Protein AF-A0A9N9P6B9-F1 (afdb_monomer_lite)

Sequence (131 aa):
GRFSQEQIRSFKLFEKLILESGVTKFTTLVYSHFKDSEIQTSVKKINALLSESNIIREIIKSYNSIIHVDNSPIPVIVREDNQQEIEKKTKKISISENKRKKGREKVLKHLEEKRQECQQKYEEEAYKLKE

InterPro domains:
  IPR027417 P-loop containing nucleoside triphosphate hydrolase [G3DSA:3.40.50.300] (1-131)

Secondary structure (DSSP, 8-state):
----HHHHHHHHHHHHHHHHT-GGGG-EEEEEE-S------HHHHHHHHHTS-HHHHHHHHHSSEEEEEE-PPPPPP-TT--HHHHHHHHHHHHHHHHHHHHHHHHHHHHHHHHHHHHHHHHHHHHHHT--

Organism: NCBI:txid1348616

Structure (mmCIF, N/CA/C/O backbone):
data_AF-A0A9N9P6B9-F1
#
_entry.id   AF-A0A9N9P6B9-F1
#
loop_
_atom_site.group_PDB
_atom_site.id
_atom_site.type_symbol
_atom_site.label_atom_id
_atom_site.label_alt_id
_atom_site.label_comp_id
_atom_site.label_asym_id
_atom_site.label_entity_id
_atom_site.label_seq_id
_atom_site.pdbx_PDB_ins_code
_atom_site.Cartn_x
_atom_site.Cartn_y
_atom_site.Cartn_z
_atom_site.occupancy
_atom_site.B_iso_or_equiv
_atom_site.auth_seq_id
_atom_site.auth_comp_id
_atom_site.auth_asym_id
_atom_site.auth_atom_id
_atom_site.pdbx_PDB_model_num
ATOM 1 N N . GLY A 1 1 ? -2.358 4.231 -11.352 1.00 58.66 1 GLY A N 1
ATOM 2 C CA . GLY A 1 1 ? -3.327 3.410 -10.622 1.00 58.66 1 GLY A CA 1
ATOM 3 C C . GLY A 1 1 ? -4.655 4.102 -10.729 1.00 58.66 1 GLY A C 1
ATOM 4 O O . GLY A 1 1 ? -4.715 5.279 -10.405 1.00 58.66 1 GLY A O 1
ATOM 5 N N . ARG A 1 2 ? -5.646 3.410 -11.274 1.00 66.88 2 ARG A N 1
ATOM 6 C CA . ARG A 1 2 ? -7.064 3.772 -11.250 1.00 66.88 2 ARG A CA 1
ATOM 7 C C . ARG A 1 2 ? -7.813 2.480 -10.969 1.00 66.88 2 ARG A C 1
ATOM 9 O O . ARG A 1 2 ? -7.319 1.426 -11.385 1.00 66.88 2 ARG A O 1
ATOM 16 N N . PHE A 1 3 ? -8.925 2.545 -10.250 1.00 75.31 3 PHE A N 1
ATOM 17 C CA . PHE A 1 3 ? -9.719 1.342 -10.030 1.00 75.31 3 PHE A CA 1
ATOM 18 C C . PHE A 1 3 ? -10.406 0.945 -11.338 1.00 75.31 3 PHE A C 1
ATOM 20 O O . PHE A 1 3 ? -10.902 1.800 -12.074 1.00 75.31 3 PHE A O 1
ATOM 27 N N . SER A 1 4 ? -10.419 -0.349 -11.656 1.00 82.88 4 SER A N 1
ATOM 28 C CA . SER A 1 4 ? -11.203 -0.845 -12.785 1.00 82.88 4 SER A CA 1
ATOM 29 C C . SER A 1 4 ? -12.700 -0.726 -12.478 1.00 82.88 4 SER A C 1
ATOM 31 O O . SER A 1 4 ? -13.114 -0.683 -11.319 1.00 82.88 4 SER A O 1
ATOM 33 N N . GLN A 1 5 ? -13.540 -0.713 -13.514 1.00 84.69 5 GLN A N 1
ATOM 34 C CA . GLN A 1 5 ? -14.998 -0.721 -13.329 1.00 84.69 5 GLN A CA 1
ATOM 35 C C . GLN A 1 5 ? -15.476 -1.939 -12.529 1.00 84.69 5 GLN A C 1
ATOM 37 O O . GLN A 1 5 ? -16.415 -1.836 -11.745 1.00 84.69 5 GLN A O 1
ATOM 42 N N . GLU A 1 6 ? -14.806 -3.078 -12.688 1.00 87.75 6 GLU A N 1
ATOM 43 C CA . GLU A 1 6 ? -15.067 -4.283 -11.906 1.00 87.75 6 GLU A CA 1
ATOM 44 C C . GLU A 1 6 ? -14.734 -4.079 -10.424 1.00 87.75 6 GLU A C 1
ATOM 46 O O . GLU A 1 6 ? -15.576 -4.338 -9.570 1.00 87.75 6 GLU A O 1
ATOM 51 N N . GLN A 1 7 ? -13.565 -3.510 -10.111 1.00 85.69 7 GLN A N 1
ATOM 52 C CA . GLN A 1 7 ? -13.190 -3.183 -8.732 1.00 85.69 7 GLN A CA 1
ATOM 53 C C . GLN A 1 7 ? -14.184 -2.206 -8.101 1.00 85.69 7 GLN A C 1
ATOM 55 O O . GLN A 1 7 ? -14.610 -2.415 -6.968 1.00 85.69 7 GLN A O 1
ATOM 60 N N . ILE A 1 8 ? -14.600 -1.173 -8.844 1.00 85.69 8 ILE A N 1
ATOM 61 C CA . ILE A 1 8 ? -15.626 -0.225 -8.392 1.00 85.69 8 ILE A CA 1
ATOM 62 C C . ILE A 1 8 ? -16.917 -0.976 -8.051 1.00 85.69 8 ILE A C 1
ATOM 64 O O . ILE A 1 8 ? -17.462 -0.771 -6.972 1.00 85.69 8 ILE A O 1
ATOM 68 N N . ARG A 1 9 ? -17.404 -1.855 -8.937 1.00 88.31 9 ARG A N 1
ATOM 69 C CA . ARG A 1 9 ? -18.633 -2.636 -8.708 1.00 88.31 9 ARG A CA 1
ATOM 70 C C . ARG A 1 9 ? -18.530 -3.523 -7.470 1.00 88.31 9 ARG A C 1
ATOM 72 O O . ARG A 1 9 ? -19.466 -3.531 -6.678 1.00 88.31 9 ARG A O 1
ATOM 79 N N . SER A 1 10 ? -17.398 -4.193 -7.268 1.00 88.69 10 SER A N 1
ATOM 80 C CA . SER A 1 10 ? -17.163 -5.005 -6.071 1.00 88.69 10 SER A CA 1
ATOM 81 C C . SER A 1 10 ? -17.181 -4.158 -4.798 1.00 88.69 10 SER A C 1
ATOM 83 O O . SER A 1 10 ? -17.841 -4.532 -3.833 1.00 88.69 10 SER A O 1
ATOM 85 N N . PHE A 1 11 ? -16.543 -2.981 -4.797 1.00 86.25 11 PHE A N 1
ATOM 86 C CA . PHE A 1 11 ? -16.610 -2.069 -3.650 1.00 86.25 11 PHE A CA 1
ATOM 87 C C . PHE A 1 11 ? -18.035 -1.607 -3.351 1.00 86.25 11 PHE A C 1
ATOM 89 O O . PHE A 1 11 ? -18.405 -1.562 -2.186 1.00 86.25 11 PHE A O 1
ATOM 96 N N . LYS A 1 12 ? -18.847 -1.321 -4.377 1.00 87.62 12 LYS A N 1
ATOM 97 C CA . LYS A 1 12 ? -20.263 -0.967 -4.182 1.00 87.62 12 LYS A CA 1
ATOM 98 C C . LYS A 1 12 ? -21.067 -2.117 -3.580 1.00 87.62 12 LYS A C 1
ATOM 100 O O . LYS A 1 12 ? -21.878 -1.891 -2.693 1.00 87.62 12 LYS A O 1
ATOM 105 N N . LEU A 1 13 ? -20.838 -3.346 -4.043 1.00 91.62 13 LEU A N 1
ATOM 106 C CA . LEU A 1 13 ? -21.558 -4.521 -3.548 1.00 91.62 13 LEU A CA 1
ATOM 107 C C . LEU A 1 13 ? -21.292 -4.774 -2.056 1.00 91.62 13 LEU A C 1
ATOM 109 O O . LEU A 1 13 ? -22.201 -5.165 -1.329 1.00 91.62 13 LEU A O 1
ATOM 113 N N . PHE A 1 14 ? -20.062 -4.527 -1.600 1.00 89.94 14 PHE A N 1
ATOM 114 C CA . PHE A 1 14 ? -19.640 -4.773 -0.219 1.00 89.94 14 PHE A CA 1
ATOM 115 C C . PHE A 1 14 ? -19.543 -3.513 0.645 1.00 89.94 14 PHE A C 1
ATOM 117 O O . PHE A 1 14 ? -19.096 -3.607 1.783 1.00 89.94 14 PHE A O 1
ATOM 124 N N . GLU A 1 15 ? -19.962 -2.348 0.148 1.00 88.88 15 GLU A N 1
ATOM 125 C CA . GLU A 1 15 ? -19.788 -1.053 0.818 1.00 88.88 15 GLU A CA 1
ATOM 126 C C . GLU A 1 15 ? -20.294 -1.081 2.261 1.00 88.88 15 GLU A C 1
ATOM 128 O O . GLU A 1 15 ? -19.534 -0.822 3.195 1.00 88.88 15 GLU A O 1
ATOM 133 N N . LYS A 1 16 ? -21.555 -1.485 2.444 1.00 89.12 16 LYS A N 1
ATOM 134 C CA . LYS A 1 16 ? -22.191 -1.563 3.760 1.00 89.12 16 LYS A CA 1
ATOM 135 C C . LYS A 1 16 ? -21.425 -2.492 4.704 1.00 89.12 16 LYS A C 1
ATOM 137 O O . LYS A 1 16 ? -21.111 -2.105 5.822 1.00 89.12 16 LYS A O 1
ATOM 142 N N . LEU A 1 17 ? -21.045 -3.681 4.230 1.00 90.94 17 LEU A N 1
ATOM 143 C CA . LEU A 1 17 ? -20.279 -4.652 5.015 1.00 90.94 17 LEU A CA 1
ATOM 144 C C . LEU A 1 17 ? -18.903 -4.099 5.423 1.00 90.94 17 LEU A C 1
ATOM 146 O O . LEU A 1 17 ? -18.489 -4.248 6.571 1.00 90.94 17 LEU A O 1
ATOM 150 N N . ILE A 1 18 ? -18.193 -3.453 4.497 1.00 89.56 18 ILE A N 1
ATOM 151 C CA . ILE A 1 18 ? -16.865 -2.874 4.739 1.00 89.56 18 ILE A CA 1
ATOM 152 C C . ILE A 1 18 ? -16.949 -1.753 5.783 1.00 89.56 18 ILE A C 1
ATOM 154 O O . ILE A 1 18 ? -16.116 -1.703 6.687 1.00 89.56 18 ILE A O 1
ATOM 158 N N . LEU A 1 19 ? -17.952 -0.876 5.684 1.00 87.19 19 LEU A N 1
ATOM 159 C CA . LEU A 1 19 ? -18.117 0.257 6.596 1.00 87.19 19 LEU A CA 1
ATOM 160 C C . LEU A 1 19 ? -18.634 -0.172 7.979 1.00 87.19 19 LEU A C 1
ATOM 162 O O . LEU A 1 19 ? -18.107 0.283 8.993 1.00 87.19 19 LEU A O 1
ATOM 166 N N . GLU A 1 20 ? -19.619 -1.071 8.040 1.00 91.31 20 GLU A N 1
ATOM 167 C CA . GLU A 1 20 ? -20.254 -1.491 9.299 1.00 91.31 20 GLU A CA 1
ATOM 168 C C . GLU A 1 20 ? -19.407 -2.478 10.104 1.00 91.31 20 GLU A C 1
ATOM 170 O O . GLU A 1 20 ? -19.402 -2.419 11.331 1.00 91.31 20 GLU A O 1
ATOM 175 N N . SER A 1 21 ? -18.637 -3.350 9.443 1.00 91.31 21 SER A N 1
ATOM 176 C CA . SER A 1 21 ? -17.749 -4.295 10.142 1.00 91.31 21 SER A CA 1
ATOM 177 C C . SER A 1 21 ? -16.613 -3.607 10.902 1.00 91.31 21 SER A C 1
ATOM 179 O O . SER A 1 21 ? -15.952 -4.231 11.730 1.00 91.31 21 SER A O 1
ATOM 181 N N . GLY A 1 22 ? -16.326 -2.339 10.591 1.00 86.62 22 GLY A N 1
ATOM 182 C CA . GLY A 1 22 ? -15.183 -1.622 11.144 1.00 86.62 22 GLY A CA 1
ATOM 183 C C . GLY A 1 22 ? -13.829 -2.164 10.678 1.00 86.62 22 GLY A C 1
ATOM 184 O O . GLY A 1 22 ? -12.805 -1.699 11.177 1.00 86.62 22 GLY A O 1
ATOM 185 N N . VAL A 1 23 ? -13.785 -3.090 9.705 1.00 88.81 23 VAL A N 1
ATOM 186 C CA . VAL A 1 23 ? -12.537 -3.678 9.177 1.00 88.81 23 VAL A CA 1
ATOM 187 C C . VAL A 1 23 ? -11.567 -2.607 8.674 1.00 88.81 23 VAL A C 1
ATOM 189 O O . VAL A 1 23 ? -10.344 -2.748 8.755 1.00 88.81 23 VAL A O 1
ATOM 192 N N . THR A 1 24 ? -12.101 -1.482 8.204 1.00 90.12 24 THR A N 1
ATOM 193 C CA . THR A 1 24 ? -11.320 -0.354 7.700 1.00 90.12 24 THR A CA 1
ATOM 194 C C . THR A 1 24 ? -10.472 0.309 8.787 1.00 90.12 24 THR A C 1
ATOM 196 O O . THR A 1 24 ? -9.350 0.727 8.495 1.00 90.12 24 THR A O 1
ATOM 199 N N . LYS A 1 25 ? -10.897 0.256 10.058 1.00 87.12 25 LYS A N 1
ATOM 200 C CA . LYS A 1 25 ? -10.126 0.718 11.231 1.00 87.12 25 LYS A CA 1
ATOM 201 C C . LYS A 1 25 ? -8.855 -0.098 11.490 1.00 87.12 25 LYS A C 1
ATOM 203 O O . LYS A 1 25 ? -7.967 0.366 12.198 1.00 87.12 25 LYS A O 1
ATOM 208 N N . PHE A 1 26 ? -8.742 -1.278 10.885 1.00 86.94 26 PHE A N 1
ATOM 209 C CA . PHE A 1 26 ? -7.557 -2.139 10.956 1.00 86.94 26 PHE A CA 1
ATOM 210 C C . PHE A 1 26 ? -6.844 -2.269 9.606 1.00 86.94 26 PHE A C 1
ATOM 212 O O . PHE A 1 26 ? -5.801 -2.909 9.500 1.00 86.94 26 PHE A O 1
ATOM 219 N N . THR A 1 27 ? -7.379 -1.641 8.559 1.00 89.81 27 THR A N 1
ATOM 220 C CA . THR A 1 27 ? -6.854 -1.760 7.202 1.00 89.81 27 THR A CA 1
ATOM 221 C C . THR A 1 27 ? -5.950 -0.576 6.869 1.00 89.81 27 THR A C 1
ATOM 223 O O . THR A 1 27 ? -6.305 0.585 7.080 1.00 89.81 27 THR A O 1
ATOM 226 N N . THR A 1 28 ? -4.776 -0.871 6.309 1.00 90.69 28 THR A N 1
ATOM 227 C CA . THR A 1 28 ? -3.875 0.130 5.721 1.00 90.69 28 THR A CA 1
ATOM 228 C C . THR A 1 28 ? -3.950 0.044 4.204 1.00 90.69 28 THR A C 1
ATOM 230 O O . THR A 1 28 ? -3.684 -1.010 3.627 1.00 90.69 28 THR A O 1
ATOM 233 N N . LEU A 1 29 ? -4.245 1.160 3.540 1.00 88.12 29 LEU A N 1
ATOM 234 C CA . LEU A 1 29 ? -4.158 1.241 2.086 1.00 88.12 29 LEU A CA 1
ATOM 235 C C . LEU A 1 29 ? -2.716 1.532 1.665 1.00 88.12 29 LEU A C 1
ATOM 237 O O . LEU A 1 29 ? -2.181 2.610 1.930 1.00 88.12 29 LEU A O 1
ATOM 241 N N . VAL A 1 30 ? -2.097 0.588 0.960 1.00 86.00 30 VAL A N 1
ATOM 242 C CA . VAL A 1 30 ? -0.762 0.767 0.380 1.00 86.00 30 VAL A CA 1
ATOM 243 C C . VAL A 1 30 ? -0.897 1.206 -1.072 1.00 86.00 30 VAL A C 1
ATOM 245 O O . VAL A 1 30 ? -1.209 0.414 -1.960 1.00 86.00 30 VAL A O 1
ATOM 248 N N . TYR A 1 31 ? -0.638 2.483 -1.330 1.00 80.75 31 TYR A N 1
ATOM 249 C CA . TYR A 1 31 ? -0.603 3.026 -2.679 1.00 80.75 31 TYR A CA 1
ATOM 250 C C . TYR A 1 31 ? 0.808 2.887 -3.256 1.00 80.75 31 TYR A C 1
ATOM 252 O O . TYR A 1 31 ? 1.760 3.457 -2.720 1.00 80.75 31 TYR A O 1
ATOM 260 N N . SER A 1 32 ? 0.948 2.136 -4.352 1.00 77.25 32 SER A N 1
ATOM 261 C CA . SER A 1 32 ? 2.236 1.920 -5.015 1.00 77.25 32 SER A CA 1
ATOM 262 C C . SER A 1 32 ? 2.290 2.522 -6.416 1.00 77.25 32 SER A C 1
ATOM 264 O O . SER A 1 32 ? 1.358 2.406 -7.218 1.00 77.25 32 SER A O 1
ATOM 266 N N . HIS A 1 33 ? 3.405 3.185 -6.726 1.00 68.50 33 HIS A N 1
ATOM 267 C CA . HIS A 1 33 ? 3.650 3.759 -8.048 1.00 68.50 33 HIS A CA 1
ATOM 268 C C . HIS A 1 33 ? 4.495 2.797 -8.895 1.00 68.50 33 HIS A C 1
ATOM 270 O O . HIS A 1 33 ? 5.708 2.705 -8.731 1.00 68.50 33 HIS A O 1
ATOM 276 N N . PHE A 1 34 ? 3.838 2.073 -9.806 1.00 60.69 34 PHE A N 1
ATOM 277 C CA . PHE A 1 34 ? 4.469 1.088 -10.703 1.00 60.69 34 PHE A CA 1
ATOM 278 C C . PHE A 1 34 ? 5.021 1.674 -12.015 1.00 60.69 34 PHE A C 1
ATOM 280 O O . PHE A 1 34 ? 5.621 0.944 -12.798 1.00 60.69 34 PHE A O 1
ATOM 287 N N . LYS A 1 35 ? 4.804 2.962 -12.315 1.00 59.25 35 LYS A N 1
ATOM 288 C CA . LYS A 1 35 ? 5.261 3.565 -13.582 1.00 59.25 35 LYS A CA 1
ATOM 289 C C . LYS A 1 35 ? 6.532 4.388 -13.392 1.00 59.25 35 LYS A C 1
ATOM 291 O O . LYS A 1 35 ? 6.680 5.084 -12.396 1.00 59.25 35 LYS A O 1
ATOM 296 N N . ASP A 1 36 ? 7.387 4.385 -14.409 1.00 50.34 36 ASP A N 1
ATOM 297 C CA . ASP A 1 36 ? 8.640 5.155 -14.506 1.00 50.34 36 ASP A CA 1
ATOM 298 C C . ASP A 1 36 ? 8.398 6.669 -14.747 1.00 50.34 36 ASP A C 1
ATOM 300 O O . ASP A 1 36 ? 9.217 7.355 -15.347 1.00 50.34 36 ASP A O 1
ATOM 304 N N . SER A 1 37 ? 7.241 7.209 -14.339 1.00 49.25 37 SER A N 1
ATOM 305 C CA . SER A 1 37 ? 6.889 8.617 -14.559 1.00 49.25 37 SER A CA 1
ATOM 306 C C . SER A 1 37 ? 7.235 9.474 -13.347 1.00 49.25 37 SER A C 1
ATOM 308 O O . SER A 1 37 ? 6.982 9.057 -12.211 1.00 49.25 37 SER A O 1
ATOM 310 N N . GLU A 1 38 ? 7.716 10.686 -13.622 1.00 47.03 38 GLU A N 1
ATOM 311 C CA . GLU A 1 38 ? 8.135 11.705 -12.663 1.00 47.03 38 GLU A CA 1
ATOM 312 C C . GLU A 1 38 ? 7.192 11.876 -11.466 1.00 47.03 38 GLU A C 1
ATOM 314 O O . GLU A 1 38 ? 5.975 11.641 -11.516 1.00 47.03 38 GLU A O 1
ATOM 319 N N . ILE A 1 39 ? 7.825 12.274 -10.364 1.00 47.31 39 ILE A N 1
ATOM 320 C CA . ILE A 1 39 ? 7.288 12.441 -9.018 1.00 47.31 39 ILE A CA 1
ATOM 321 C C . ILE A 1 39 ? 6.241 13.563 -9.030 1.00 47.31 39 ILE A C 1
ATOM 323 O O . ILE A 1 39 ? 6.460 14.667 -8.550 1.00 47.31 39 ILE A O 1
ATOM 327 N N . GLN A 1 40 ? 5.053 13.297 -9.563 1.00 49.88 40 GLN A N 1
ATOM 328 C CA . GLN A 1 40 ? 3.881 14.031 -9.113 1.00 49.88 40 GLN A CA 1
ATOM 329 C C . GLN A 1 40 ? 3.651 13.638 -7.656 1.00 49.88 40 GLN A C 1
ATOM 331 O O . GLN A 1 40 ? 3.534 12.447 -7.342 1.00 49.88 40 GLN A O 1
ATOM 336 N N . THR A 1 41 ? 3.638 14.652 -6.791 1.00 55.09 41 THR A N 1
ATOM 337 C CA . THR A 1 41 ? 3.479 14.538 -5.343 1.00 55.09 41 THR A CA 1
ATOM 338 C C . THR A 1 41 ? 2.359 13.560 -4.993 1.00 55.09 41 THR A C 1
ATOM 340 O O . THR A 1 41 ? 1.258 13.615 -5.546 1.00 55.09 41 THR A O 1
ATOM 343 N N . SER A 1 42 ? 2.656 12.645 -4.070 1.00 59.38 42 SER A N 1
ATOM 344 C CA . SER A 1 42 ? 1.757 11.589 -3.580 1.00 59.38 42 SER A CA 1
ATOM 345 C C . SER A 1 42 ? 0.340 12.096 -3.274 1.00 59.38 42 SER A C 1
ATOM 347 O O . SER A 1 42 ? -0.635 11.414 -3.580 1.00 59.38 42 SER A O 1
ATOM 349 N N . VAL A 1 43 ? 0.222 13.329 -2.774 1.00 60.97 43 VAL A N 1
ATOM 350 C CA . VAL A 1 43 ? -1.043 14.012 -2.459 1.00 60.97 43 VAL A CA 1
ATOM 351 C C . VAL A 1 43 ? -1.932 14.225 -3.689 1.00 60.97 43 VAL A C 1
ATOM 353 O O . VAL A 1 43 ? -3.115 13.897 -3.646 1.00 60.97 43 VAL A O 1
ATOM 356 N N . LYS A 1 44 ? -1.391 14.717 -4.814 1.00 64.44 44 LYS A N 1
ATOM 357 C CA . LYS A 1 44 ? -2.187 14.948 -6.036 1.00 64.44 44 LYS A CA 1
ATOM 358 C C . LYS A 1 44 ? -2.749 13.641 -6.597 1.00 64.44 44 LYS A C 1
ATOM 360 O O . LYS A 1 44 ? -3.879 13.613 -7.073 1.00 64.44 44 LYS A O 1
ATOM 365 N N . LYS A 1 45 ? -1.984 12.550 -6.498 1.00 64.69 45 LYS A N 1
ATOM 366 C CA . LYS A 1 45 ? -2.405 11.223 -6.969 1.00 64.69 45 LYS A CA 1
ATOM 367 C C . LYS A 1 45 ? -3.454 10.587 -6.060 1.00 64.69 45 LYS A C 1
ATOM 369 O O . LYS A 1 45 ? -4.413 10.027 -6.578 1.00 64.69 45 LYS A O 1
ATOM 374 N N . ILE A 1 46 ? -3.309 10.710 -4.738 1.00 66.25 46 ILE A N 1
ATOM 375 C CA . ILE A 1 46 ? -4.345 10.277 -3.787 1.00 66.25 46 ILE A CA 1
ATOM 376 C C . ILE A 1 46 ? -5.635 11.066 -4.037 1.00 66.25 46 ILE A C 1
ATOM 378 O O . ILE A 1 46 ? -6.693 10.465 -4.173 1.00 66.25 46 ILE A O 1
ATOM 382 N N . ASN A 1 47 ? -5.552 12.387 -4.210 1.00 68.06 47 ASN A N 1
ATOM 383 C CA . ASN A 1 47 ? -6.722 13.215 -4.518 1.00 68.06 47 ASN A CA 1
ATOM 384 C C . ASN A 1 47 ? -7.389 12.830 -5.846 1.00 68.06 47 ASN A C 1
ATOM 386 O O . ASN A 1 47 ? -8.614 12.783 -5.914 1.00 68.06 47 ASN A O 1
ATOM 390 N N . ALA A 1 48 ? -6.607 12.497 -6.878 1.00 69.88 48 ALA A N 1
ATOM 391 C CA . ALA A 1 48 ? -7.148 11.984 -8.134 1.00 69.88 48 ALA A CA 1
ATOM 392 C C . ALA A 1 48 ? -7.890 10.652 -7.929 1.00 69.88 48 ALA A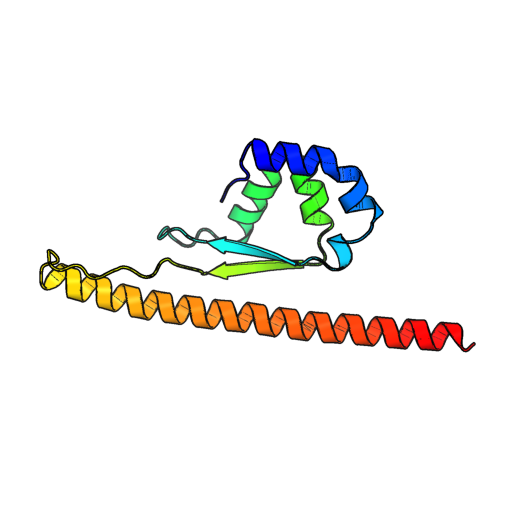 C 1
ATOM 394 O O . ALA A 1 48 ? -8.998 10.480 -8.426 1.00 69.88 48 ALA A O 1
ATOM 395 N N . LEU A 1 49 ? -7.326 9.743 -7.133 1.00 67.12 49 LEU A N 1
ATOM 396 C CA . LEU A 1 49 ? -7.941 8.459 -6.789 1.00 67.12 49 LEU A CA 1
ATOM 397 C C . LEU A 1 49 ? -9.257 8.641 -6.002 1.00 67.12 49 LEU A C 1
ATOM 399 O O . LEU A 1 49 ? -10.223 7.919 -6.227 1.00 67.12 49 LEU A O 1
ATOM 403 N N . LEU A 1 50 ? -9.323 9.656 -5.133 1.00 69.19 50 LEU A N 1
ATOM 404 C CA . LEU A 1 50 ? -10.521 10.035 -4.373 1.00 69.19 50 LEU A CA 1
ATOM 405 C C . LEU A 1 50 ? -11.594 10.751 -5.214 1.00 69.19 50 LEU A C 1
ATOM 407 O O . LEU A 1 50 ? -12.715 10.912 -4.739 1.00 69.19 50 LEU A O 1
ATOM 411 N N . SER A 1 51 ? -11.266 11.209 -6.425 1.00 67.69 51 SER A N 1
ATOM 412 C CA . SER A 1 51 ? -12.199 11.932 -7.303 1.00 67.69 51 SER A CA 1
ATOM 413 C C . SER A 1 51 ? -12.993 11.028 -8.255 1.00 67.69 51 SER A C 1
ATOM 415 O O . SER A 1 51 ? -13.933 11.495 -8.887 1.00 67.69 51 SER A O 1
ATOM 417 N N . GLU A 1 52 ? -12.648 9.739 -8.353 1.00 68.56 52 GLU A N 1
ATOM 418 C CA . GLU A 1 52 ? -13.245 8.818 -9.336 1.00 68.56 52 GLU A CA 1
ATOM 419 C C . GLU A 1 52 ? -14.618 8.264 -8.926 1.00 68.56 52 GLU A C 1
ATOM 421 O O . GLU A 1 52 ? -15.425 7.919 -9.788 1.00 68.56 52 GLU A O 1
ATOM 426 N N . SER A 1 53 ? -14.898 8.143 -7.625 1.00 76.38 53 SER A N 1
ATOM 427 C CA . SER A 1 53 ? -16.164 7.605 -7.113 1.00 76.38 53 SER A CA 1
ATOM 428 C C . SER A 1 53 ? -16.386 8.016 -5.660 1.00 76.38 53 SER A C 1
ATOM 430 O O . SER A 1 53 ? -15.489 7.858 -4.829 1.00 76.38 53 SER A O 1
ATOM 432 N N . ASN A 1 54 ? -17.600 8.477 -5.337 1.00 81.81 54 ASN A N 1
ATOM 433 C CA . ASN A 1 54 ? -17.978 8.841 -3.965 1.00 81.81 54 ASN A CA 1
ATOM 434 C C . ASN A 1 54 ? -17.820 7.658 -2.998 1.00 81.81 54 ASN A C 1
ATOM 436 O O . ASN A 1 54 ? -17.279 7.827 -1.913 1.00 81.81 54 ASN A O 1
ATOM 440 N N . ILE A 1 55 ? -18.173 6.452 -3.444 1.00 82.12 55 ILE A N 1
ATOM 441 C CA . ILE A 1 55 ? -18.110 5.226 -2.634 1.00 82.12 55 ILE A CA 1
ATOM 442 C C . ILE A 1 55 ? -16.659 4.854 -2.316 1.00 82.12 55 ILE A C 1
ATOM 444 O O . ILE A 1 55 ? -16.297 4.578 -1.176 1.00 82.12 55 ILE A O 1
ATOM 448 N N . ILE A 1 56 ? -15.774 4.928 -3.315 1.00 82.12 56 ILE A N 1
ATOM 449 C CA . ILE A 1 56 ? -14.340 4.687 -3.096 1.00 82.12 56 ILE A CA 1
ATOM 450 C C . ILE A 1 56 ? -13.768 5.734 -2.145 1.00 82.12 56 ILE A C 1
ATOM 452 O O . ILE A 1 56 ? -12.967 5.408 -1.272 1.00 82.12 56 ILE A O 1
ATOM 456 N N . ARG A 1 57 ? -14.181 6.994 -2.293 1.00 84.75 57 ARG A N 1
ATOM 457 C CA . ARG A 1 57 ? -13.750 8.075 -1.411 1.00 84.75 57 ARG A CA 1
ATOM 458 C C . ARG A 1 57 ? -14.157 7.820 0.038 1.00 84.75 57 ARG A C 1
ATOM 460 O O . ARG A 1 57 ? -13.346 8.070 0.925 1.00 84.75 57 ARG A O 1
ATOM 467 N N . GLU A 1 58 ? -15.373 7.344 0.279 1.00 86.31 58 GLU A N 1
ATOM 468 C CA . GLU A 1 58 ? -15.862 7.016 1.622 1.00 86.31 58 GLU A CA 1
ATOM 469 C C . GLU A 1 58 ? -15.095 5.845 2.234 1.00 86.31 58 GLU A C 1
ATOM 471 O O . GLU A 1 58 ? -14.550 5.978 3.331 1.00 86.31 58 GLU A O 1
ATOM 476 N N . ILE A 1 59 ? -14.926 4.755 1.483 1.00 85.94 59 ILE A N 1
ATOM 477 C CA . ILE A 1 59 ? -14.153 3.594 1.936 1.00 85.94 59 ILE A CA 1
ATOM 478 C C . ILE A 1 59 ? -12.704 3.992 2.243 1.00 85.94 59 ILE A C 1
ATOM 480 O O . ILE A 1 59 ? -12.196 3.677 3.317 1.00 85.94 59 ILE A O 1
ATOM 484 N N . ILE A 1 60 ? -12.045 4.745 1.357 1.00 85.12 60 ILE A N 1
ATOM 485 C CA . ILE A 1 60 ? -10.649 5.149 1.561 1.00 85.12 60 ILE A CA 1
ATOM 486 C C . ILE A 1 60 ? -10.490 6.066 2.773 1.00 85.12 60 ILE A C 1
ATOM 488 O O . ILE A 1 60 ? -9.528 5.916 3.522 1.00 85.12 60 ILE A O 1
ATOM 492 N N . LYS A 1 61 ? -11.427 6.995 2.991 1.00 85.88 61 LYS A N 1
ATOM 493 C CA . LYS A 1 61 ? -11.427 7.854 4.183 1.00 85.88 61 LYS A CA 1
ATOM 494 C C . LYS A 1 61 ? -11.630 7.076 5.477 1.00 85.88 61 LYS A C 1
ATOM 496 O O . LYS A 1 61 ? -11.175 7.534 6.517 1.00 85.88 61 LYS A O 1
ATOM 501 N N . SER A 1 62 ? -12.323 5.942 5.414 1.00 88.88 62 SER A N 1
ATOM 502 C CA . SER A 1 62 ? -12.551 5.096 6.583 1.00 88.88 62 SER A CA 1
ATOM 503 C C . SER A 1 62 ? -11.336 4.239 6.960 1.00 88.88 62 SER A C 1
ATOM 505 O O . SER A 1 62 ? -11.292 3.708 8.068 1.00 88.88 62 SER A O 1
ATOM 507 N N . TYR A 1 63 ? -10.343 4.095 6.070 1.00 89.38 63 TYR A N 1
ATOM 508 C CA . TYR A 1 63 ? -9.130 3.346 6.386 1.00 89.38 63 TYR A CA 1
ATOM 509 C C . TYR A 1 63 ? -8.314 4.017 7.488 1.00 89.38 63 TYR A C 1
ATOM 511 O O . TYR A 1 63 ? -8.124 5.231 7.496 1.00 89.38 63 TYR A O 1
ATOM 519 N N . ASN A 1 64 ? -7.745 3.194 8.367 1.00 86.88 64 ASN A N 1
ATOM 520 C CA . ASN A 1 64 ? -6.896 3.635 9.473 1.00 86.88 64 ASN A CA 1
ATOM 521 C C . ASN A 1 64 ? -5.692 4.457 9.007 1.00 86.88 64 ASN A C 1
ATOM 523 O O . ASN A 1 64 ? -5.220 5.363 9.690 1.00 86.88 64 ASN A O 1
ATOM 527 N N . SER A 1 65 ? -5.138 4.094 7.852 1.00 88.50 65 SER A N 1
ATOM 528 C CA . SER A 1 65 ? -3.998 4.803 7.291 1.00 88.50 65 SER A CA 1
ATOM 529 C C . SER A 1 65 ? -3.829 4.537 5.806 1.00 88.50 65 SER A C 1
ATOM 531 O O . SER A 1 65 ? -4.267 3.518 5.266 1.00 88.50 65 SER A O 1
ATOM 533 N N . ILE A 1 66 ? -3.148 5.472 5.151 1.00 86.75 66 ILE A N 1
ATOM 534 C CA . ILE A 1 66 ? -2.781 5.385 3.745 1.00 86.75 66 ILE A CA 1
ATOM 535 C C . ILE A 1 66 ? -1.285 5.645 3.658 1.00 86.75 66 ILE A C 1
A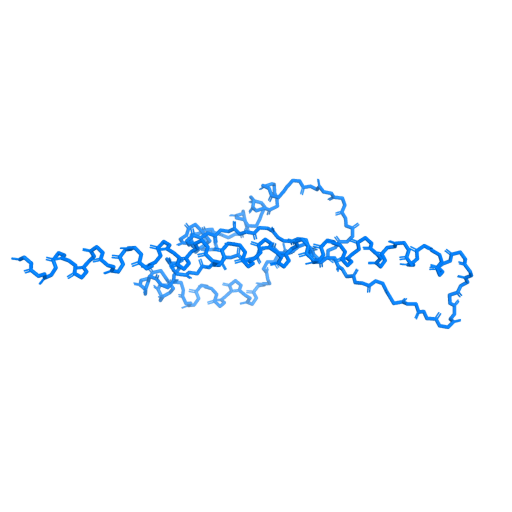TOM 537 O O . ILE A 1 66 ? -0.810 6.707 4.063 1.00 86.75 66 ILE A O 1
ATOM 541 N N . ILE A 1 67 ? -0.539 4.695 3.104 1.00 87.56 67 ILE A N 1
ATOM 542 C CA . ILE A 1 67 ? 0.900 4.842 2.898 1.00 87.56 67 ILE A CA 1
ATOM 543 C C . ILE A 1 67 ? 1.240 4.778 1.416 1.00 87.56 67 ILE A C 1
ATOM 545 O O . ILE A 1 67 ? 0.703 3.975 0.660 1.00 87.56 67 ILE A O 1
ATOM 549 N N . HIS A 1 68 ? 2.167 5.637 1.002 1.00 84.62 68 HIS A N 1
ATOM 550 C CA . HIS A 1 68 ? 2.730 5.615 -0.344 1.00 84.62 68 HIS A CA 1
ATOM 551 C C . HIS A 1 68 ? 4.072 4.888 -0.355 1.00 84.62 68 HIS A C 1
ATOM 553 O O . HIS A 1 68 ? 4.951 5.240 0.440 1.00 84.62 68 HIS A O 1
ATOM 559 N N . VAL A 1 69 ? 4.247 3.946 -1.278 1.00 85.62 69 VAL A N 1
ATOM 560 C CA . VAL A 1 69 ? 5.499 3.207 -1.476 1.00 85.62 69 VAL A CA 1
ATOM 561 C C . VAL A 1 69 ? 5.914 3.230 -2.941 1.00 85.62 69 VAL A C 1
ATOM 563 O O . VAL A 1 69 ? 5.119 2.961 -3.842 1.00 85.62 69 VAL A O 1
ATOM 566 N N . ASP A 1 70 ? 7.184 3.520 -3.190 1.00 81.88 70 ASP A N 1
ATOM 567 C CA . ASP A 1 70 ? 7.735 3.419 -4.535 1.00 81.88 70 ASP A CA 1
ATOM 568 C C . ASP A 1 70 ? 8.115 1.964 -4.809 1.00 81.88 70 ASP A C 1
ATOM 570 O O . ASP A 1 70 ? 9.021 1.412 -4.185 1.00 81.88 70 ASP A O 1
ATOM 574 N N . ASN A 1 71 ? 7.412 1.339 -5.752 1.00 81.69 71 ASN A N 1
ATOM 575 C CA . ASN A 1 71 ? 7.671 -0.031 -6.182 1.00 81.69 71 ASN A CA 1
ATOM 576 C C . ASN A 1 71 ? 7.946 -0.060 -7.688 1.00 81.69 71 ASN A C 1
ATOM 578 O O . ASN A 1 71 ? 7.187 -0.631 -8.473 1.00 81.69 71 ASN A O 1
ATOM 582 N N . SER A 1 72 ? 9.020 0.617 -8.098 1.00 79.94 72 SER A N 1
ATOM 583 C CA . SER A 1 72 ? 9.411 0.686 -9.506 1.00 79.94 72 SER A CA 1
ATOM 584 C C . SER A 1 72 ? 9.696 -0.719 -10.069 1.00 79.94 72 SER A C 1
ATOM 586 O O . SER A 1 72 ? 10.223 -1.579 -9.350 1.00 79.94 72 SER A O 1
ATOM 588 N N . PRO A 1 73 ? 9.337 -0.996 -11.334 1.00 83.31 73 PRO A N 1
ATOM 589 C CA . PRO A 1 73 ? 9.699 -2.240 -12.001 1.00 83.31 73 PRO A CA 1
ATOM 590 C C . PRO A 1 73 ? 11.222 -2.333 -12.133 1.00 83.31 73 PRO A C 1
ATOM 592 O O . PRO A 1 73 ? 11.886 -1.325 -12.358 1.00 83.31 73 PRO A O 1
ATOM 595 N N . ILE A 1 74 ? 11.773 -3.538 -11.983 1.00 86.19 74 ILE A N 1
ATOM 596 C CA . ILE A 1 74 ? 13.200 -3.785 -12.220 1.00 86.19 74 ILE A CA 1
ATOM 597 C C . ILE A 1 74 ? 13.357 -4.094 -13.714 1.00 86.19 74 ILE A C 1
ATOM 599 O O . ILE A 1 74 ? 12.723 -5.040 -14.187 1.00 86.19 74 ILE A O 1
ATOM 603 N N . PRO A 1 75 ? 14.139 -3.304 -14.472 1.00 88.88 75 PRO A N 1
ATOM 604 C CA . PRO A 1 75 ? 14.406 -3.600 -15.874 1.00 88.88 75 PRO A CA 1
ATOM 605 C C . PRO A 1 75 ? 15.086 -4.959 -16.038 1.00 88.88 75 PRO A C 1
ATOM 607 O O . PRO A 1 75 ? 15.943 -5.324 -15.237 1.00 88.88 75 PRO A O 1
ATOM 610 N N . VAL A 1 76 ? 14.742 -5.673 -17.106 1.00 91.62 76 VAL A N 1
ATOM 611 C CA . VAL A 1 76 ? 15.375 -6.947 -17.466 1.00 91.62 76 VAL A CA 1
ATOM 612 C C . VAL A 1 76 ? 16.404 -6.697 -18.566 1.00 91.62 76 VAL A C 1
ATOM 614 O O . VAL A 1 76 ? 16.094 -6.037 -19.565 1.00 91.62 76 VAL A O 1
ATOM 617 N N . ILE A 1 77 ? 17.622 -7.202 -18.367 1.00 93.50 77 ILE A N 1
ATOM 618 C CA . ILE A 1 77 ? 18.669 -7.236 -19.394 1.00 93.50 77 ILE A CA 1
ATOM 619 C C . ILE A 1 77 ? 18.430 -8.475 -20.262 1.00 93.50 77 ILE A C 1
ATOM 621 O O . ILE A 1 77 ? 18.264 -9.574 -19.731 1.00 93.50 77 ILE A O 1
ATOM 625 N N . VAL A 1 78 ? 18.377 -8.290 -21.577 1.00 95.50 78 VAL A N 1
ATOM 626 C CA . VAL A 1 78 ? 18.139 -9.350 -22.569 1.00 95.50 78 VAL A CA 1
ATOM 627 C C . VAL A 1 78 ? 19.334 -9.467 -23.515 1.00 95.50 78 VAL A C 1
ATOM 629 O O . VAL A 1 78 ? 20.192 -8.589 -23.542 1.00 95.50 78 VAL A O 1
ATOM 632 N N . ARG A 1 79 ? 19.431 -10.572 -24.263 1.00 94.44 79 ARG A N 1
ATOM 633 C CA . ARG A 1 79 ? 20.615 -10.868 -25.093 1.00 94.44 79 ARG A CA 1
ATOM 634 C C . ARG A 1 79 ? 20.808 -9.868 -26.230 1.00 94.44 79 ARG A C 1
ATOM 636 O O . ARG A 1 79 ? 21.926 -9.681 -26.689 1.00 94.44 79 ARG A O 1
ATOM 643 N N . GLU A 1 80 ? 19.719 -9.261 -26.674 1.00 96.88 80 GLU A N 1
ATOM 644 C CA . GLU A 1 80 ? 19.660 -8.309 -27.776 1.00 96.88 80 GLU A CA 1
ATOM 645 C C . GLU A 1 80 ? 20.083 -6.893 -27.357 1.00 96.88 80 GLU A C 1
ATOM 647 O O . GLU A 1 80 ? 20.248 -6.035 -28.222 1.00 96.88 80 GLU A O 1
ATOM 652 N N . ASP A 1 81 ? 20.267 -6.640 -26.054 1.00 96.19 81 ASP A N 1
ATOM 653 C CA . ASP A 1 81 ? 20.676 -5.329 -25.560 1.00 96.19 81 ASP A CA 1
ATOM 654 C C . ASP A 1 81 ? 22.112 -5.011 -25.987 1.00 96.19 81 ASP A C 1
ATOM 656 O O . ASP A 1 81 ? 23.054 -5.760 -25.715 1.00 96.19 81 ASP A O 1
ATOM 660 N N . ASN A 1 82 ? 22.306 -3.841 -26.590 1.00 97.12 82 ASN A N 1
ATOM 661 C CA . ASN A 1 82 ? 23.650 -3.336 -26.838 1.00 97.12 82 ASN A CA 1
ATOM 662 C C . ASN A 1 82 ? 24.308 -2.827 -25.538 1.00 97.12 82 ASN A C 1
ATOM 664 O O . ASN A 1 82 ? 23.652 -2.585 -24.523 1.00 97.12 82 ASN A O 1
ATOM 668 N N . GLN A 1 83 ? 25.623 -2.597 -25.572 1.00 96.06 83 GLN A N 1
ATOM 669 C CA . GLN A 1 83 ? 26.393 -2.160 -24.401 1.00 96.06 83 GLN A CA 1
ATOM 670 C C . GLN A 1 83 ? 25.813 -0.901 -23.722 1.00 96.06 83 GLN A C 1
ATOM 672 O O . GLN A 1 83 ? 25.747 -0.827 -22.494 1.00 96.06 83 GLN A O 1
ATOM 677 N N . GLN A 1 84 ? 25.332 0.074 -24.502 1.00 96.31 84 GLN A N 1
ATOM 678 C CA . GLN A 1 84 ? 24.735 1.293 -23.948 1.00 96.31 84 GLN A CA 1
ATOM 679 C C . GLN A 1 84 ? 23.392 1.017 -23.255 1.00 96.31 84 GLN A C 1
ATOM 681 O O . GLN A 1 84 ? 23.063 1.657 -22.252 1.00 96.31 84 GLN A O 1
ATOM 686 N N . GLU A 1 85 ? 22.595 0.083 -23.775 1.00 96.00 85 GLU A N 1
ATOM 687 C CA . GLU A 1 85 ? 21.340 -0.354 -23.159 1.00 96.00 85 GLU A CA 1
ATOM 688 C C . GLU A 1 85 ? 21.593 -1.102 -21.854 1.00 96.00 85 GLU A C 1
ATOM 690 O O . GLU A 1 85 ? 20.949 -0.793 -20.847 1.00 96.00 85 GLU A O 1
ATOM 695 N N . ILE A 1 86 ? 22.580 -2.002 -21.837 1.00 95.00 86 ILE A N 1
ATOM 696 C CA . ILE A 1 86 ? 23.013 -2.732 -20.641 1.00 95.00 86 ILE A CA 1
ATOM 697 C C . ILE A 1 86 ? 23.430 -1.751 -19.540 1.00 95.00 86 ILE A C 1
ATOM 699 O O . ILE A 1 86 ? 22.953 -1.850 -18.406 1.00 95.00 86 ILE A O 1
ATOM 703 N N . GLU A 1 87 ? 24.255 -0.751 -19.855 1.00 95.56 87 GLU A N 1
ATOM 704 C CA . GLU A 1 87 ? 24.694 0.256 -18.882 1.00 95.56 87 GLU A CA 1
ATOM 705 C C . GLU A 1 87 ? 23.529 1.085 -18.324 1.00 95.56 87 GLU A C 1
ATOM 707 O O . GLU A 1 87 ? 23.436 1.319 -17.112 1.00 95.56 87 GLU A O 1
ATOM 712 N N . LYS A 1 88 ? 22.598 1.507 -19.189 1.00 94.19 88 LYS A N 1
ATOM 713 C CA . LYS A 1 88 ? 21.390 2.239 -18.774 1.00 94.19 88 LYS A CA 1
ATOM 714 C C . LYS A 1 88 ? 20.501 1.382 -17.873 1.00 94.19 88 LYS A C 1
ATOM 716 O O . LYS A 1 88 ? 20.048 1.862 -16.830 1.00 94.19 88 LYS A O 1
ATOM 721 N N . LYS A 1 89 ? 20.257 0.123 -18.248 1.00 94.56 89 LYS A N 1
ATOM 722 C CA . LYS A 1 89 ? 19.449 -0.825 -17.467 1.00 94.56 89 LYS A CA 1
ATOM 723 C C . LYS A 1 89 ? 20.094 -1.117 -16.117 1.00 94.56 89 LYS A C 1
ATOM 725 O O . LYS A 1 89 ? 19.403 -1.036 -15.109 1.00 94.56 89 LYS A O 1
ATOM 730 N N . THR A 1 90 ? 21.407 -1.322 -16.069 1.00 94.56 90 THR A N 1
ATOM 731 C CA . THR A 1 90 ? 22.158 -1.571 -14.827 1.00 94.56 90 THR A CA 1
ATOM 732 C C . THR A 1 90 ? 21.999 -0.427 -13.823 1.00 94.56 90 THR A C 1
ATOM 734 O O . THR A 1 90 ? 21.659 -0.654 -12.660 1.00 94.56 90 THR A O 1
ATOM 737 N N . LYS A 1 91 ? 22.138 0.828 -14.275 1.00 93.00 91 LYS A N 1
ATOM 738 C CA . LYS A 1 91 ? 21.897 2.007 -13.422 1.00 93.00 91 LYS A CA 1
ATOM 739 C C . LYS A 1 91 ? 20.458 2.041 -12.896 1.00 93.00 91 LYS A C 1
ATOM 741 O O . LYS A 1 91 ? 20.230 2.286 -11.711 1.00 93.00 91 LYS A O 1
ATOM 746 N N . LYS A 1 92 ? 19.476 1.767 -13.760 1.00 91.19 92 LYS A N 1
ATOM 747 C CA . LYS A 1 92 ? 18.057 1.730 -13.375 1.00 91.19 92 LYS A CA 1
ATOM 748 C C . LYS A 1 92 ? 17.724 0.595 -12.400 1.00 91.19 92 LYS A C 1
ATOM 750 O O . LYS A 1 92 ? 16.888 0.808 -11.521 1.00 91.19 92 LYS A O 1
ATOM 755 N N . ILE A 1 93 ? 18.357 -0.573 -12.535 1.00 93.06 93 ILE A N 1
ATOM 756 C CA . ILE A 1 93 ? 18.204 -1.709 -11.614 1.00 93.06 93 ILE A CA 1
ATOM 757 C C . ILE A 1 93 ? 18.608 -1.271 -10.206 1.00 93.06 93 ILE A C 1
ATOM 759 O O . ILE A 1 93 ? 17.768 -1.303 -9.310 1.00 93.06 93 ILE A O 1
ATOM 763 N N . SER A 1 94 ? 19.817 -0.724 -10.042 1.00 91.75 94 SER A N 1
ATOM 764 C CA . SER A 1 94 ? 20.314 -0.259 -8.739 1.00 91.75 94 SER A CA 1
ATOM 765 C C . SER A 1 94 ? 19.397 0.793 -8.091 1.00 91.75 94 SER A C 1
ATOM 767 O O . SER A 1 94 ? 19.054 0.707 -6.908 1.00 91.75 94 SER A O 1
ATOM 769 N N . ILE A 1 95 ? 18.912 1.765 -8.874 1.00 90.12 95 ILE A N 1
ATOM 770 C CA . ILE A 1 95 ? 17.959 2.776 -8.386 1.00 90.12 95 ILE A CA 1
ATOM 771 C C . ILE A 1 95 ? 16.645 2.124 -7.932 1.00 90.12 95 ILE A C 1
ATOM 773 O O . ILE A 1 95 ? 16.098 2.491 -6.889 1.00 90.12 95 ILE A O 1
ATOM 777 N N . SER A 1 96 ? 16.125 1.173 -8.708 1.00 89.69 96 SER A N 1
ATOM 778 C CA . SER A 1 96 ? 14.855 0.497 -8.424 1.00 89.69 96 SER A CA 1
ATOM 779 C C . SER A 1 96 ? 14.952 -0.399 -7.192 1.00 89.69 96 SER A C 1
ATOM 781 O O . SER A 1 96 ? 14.043 -0.387 -6.364 1.00 89.69 96 SER A O 1
ATOM 783 N N . GLU A 1 97 ? 16.064 -1.112 -7.019 1.00 90.75 97 GLU A N 1
ATOM 784 C CA . GLU A 1 97 ? 16.353 -1.905 -5.821 1.00 90.75 97 GLU A CA 1
ATOM 785 C C . GLU A 1 97 ? 16.389 -1.033 -4.567 1.00 90.75 97 GLU A C 1
ATOM 787 O O . GLU A 1 97 ? 15.723 -1.343 -3.578 1.00 90.75 97 GLU A O 1
ATOM 792 N N . ASN A 1 98 ? 17.081 0.110 -4.619 1.00 90.75 98 ASN A N 1
ATOM 793 C CA . ASN A 1 98 ? 17.133 1.038 -3.493 1.00 90.75 98 ASN A CA 1
ATOM 794 C C . ASN A 1 98 ? 15.743 1.611 -3.153 1.00 90.75 98 ASN A C 1
ATOM 796 O O . ASN A 1 98 ? 15.359 1.676 -1.984 1.00 90.75 98 ASN A O 1
ATOM 800 N N 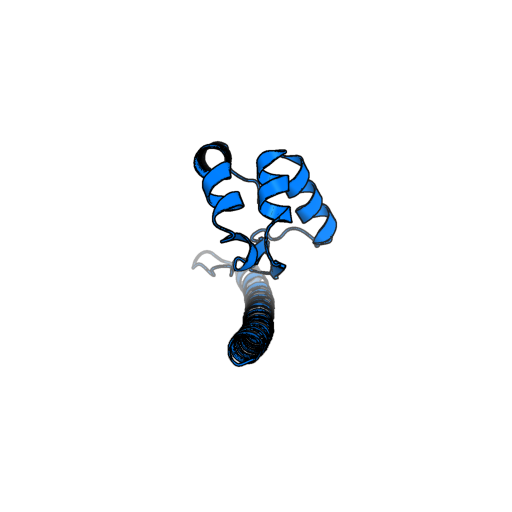. LYS A 1 99 ? 14.946 1.981 -4.166 1.00 88.50 99 LYS A N 1
ATOM 801 C CA . LYS A 1 99 ? 13.556 2.431 -3.963 1.00 88.50 99 LYS A CA 1
ATOM 802 C C . LYS A 1 99 ? 12.700 1.346 -3.311 1.00 88.50 99 LYS A C 1
ATOM 804 O O . LYS A 1 99 ? 12.017 1.630 -2.330 1.00 88.50 99 LYS A O 1
ATOM 809 N N . ARG A 1 100 ? 12.786 0.104 -3.796 1.00 89.31 100 ARG A N 1
ATOM 810 C CA . ARG A 1 100 ? 12.068 -1.047 -3.226 1.00 89.31 100 ARG A CA 1
ATOM 811 C C . ARG A 1 100 ? 12.490 -1.331 -1.788 1.00 89.31 100 ARG A C 1
ATOM 813 O O . ARG A 1 100 ? 11.623 -1.584 -0.955 1.00 89.31 100 ARG A O 1
ATOM 820 N N . LYS A 1 101 ? 13.788 -1.241 -1.477 1.00 92.75 101 LYS A N 1
ATOM 821 C CA . LYS A 1 101 ? 14.311 -1.392 -0.112 1.00 92.75 101 LYS A CA 1
ATOM 822 C C . LYS A 1 101 ? 13.703 -0.348 0.827 1.00 92.75 101 LYS A C 1
ATOM 824 O O . LYS A 1 101 ? 13.088 -0.722 1.821 1.00 92.75 101 LYS A O 1
ATOM 829 N N . LYS A 1 102 ? 13.765 0.935 0.457 1.00 91.25 102 LYS A N 1
ATOM 830 C CA . LYS A 1 102 ? 13.142 2.029 1.225 1.00 91.25 102 LYS A CA 1
ATOM 831 C C . LYS A 1 102 ? 11.628 1.860 1.359 1.00 91.25 102 LYS A C 1
ATOM 833 O O . LYS A 1 102 ? 11.063 2.113 2.419 1.00 91.25 102 LYS A O 1
ATOM 838 N N . GLY A 1 103 ? 10.961 1.413 0.294 1.00 89.12 103 GLY A N 1
ATOM 839 C CA . GLY A 1 103 ? 9.537 1.087 0.313 1.00 89.12 103 GLY A CA 1
ATOM 840 C C . GLY A 1 103 ? 9.216 -0.008 1.330 1.00 89.12 103 GLY A C 1
ATOM 841 O O . GLY A 1 103 ? 8.302 0.157 2.132 1.00 89.12 103 GLY A O 1
ATOM 842 N N . ARG A 1 104 ? 10.005 -1.089 1.354 1.00 92.56 104 ARG A N 1
ATOM 843 C CA . ARG A 1 104 ? 9.861 -2.184 2.323 1.00 92.56 104 ARG A CA 1
ATOM 844 C C . ARG A 1 104 ? 10.088 -1.707 3.754 1.00 92.56 104 ARG A C 1
ATOM 846 O O . ARG A 1 104 ? 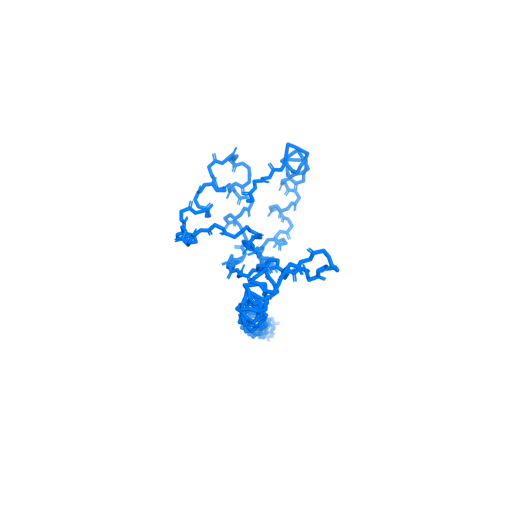9.263 -1.996 4.611 1.00 92.56 104 ARG A O 1
ATOM 853 N N . GLU A 1 105 ? 11.158 -0.958 4.001 1.00 95.12 105 GLU A N 1
ATOM 854 C CA . GLU A 1 105 ? 11.451 -0.371 5.317 1.00 95.12 105 GLU A CA 1
ATOM 855 C C . GLU A 1 105 ? 10.296 0.512 5.801 1.00 95.12 105 GLU A C 1
ATOM 857 O O . GLU A 1 105 ? 9.869 0.397 6.946 1.00 95.12 105 GLU A O 1
ATOM 862 N N . LYS A 1 106 ? 9.722 1.329 4.909 1.00 93.06 106 LYS A N 1
ATOM 863 C CA . LYS A 1 106 ? 8.564 2.170 5.222 1.00 93.06 106 LYS A CA 1
ATOM 864 C C . LYS A 1 106 ? 7.332 1.354 5.614 1.00 93.06 106 LYS A C 1
ATOM 866 O O . LYS A 1 106 ? 6.671 1.705 6.587 1.00 93.06 106 LYS A O 1
ATOM 871 N N . VAL A 1 107 ? 7.020 0.284 4.877 1.00 92.94 107 VAL A N 1
ATOM 872 C CA . VAL A 1 107 ? 5.895 -0.608 5.216 1.00 92.94 107 VAL A CA 1
ATOM 873 C C . VAL A 1 107 ? 6.136 -1.277 6.562 1.00 92.94 107 VAL A C 1
ATOM 875 O O . VAL A 1 107 ? 5.248 -1.266 7.403 1.00 92.94 107 VAL A O 1
ATOM 878 N N . LEU A 1 108 ? 7.332 -1.826 6.788 1.00 95.50 108 LEU A N 1
ATOM 879 C CA . LEU A 1 108 ? 7.660 -2.515 8.036 1.00 95.50 108 LEU A CA 1
ATOM 880 C C . LEU A 1 108 ? 7.594 -1.575 9.243 1.00 95.50 108 LEU A C 1
ATOM 882 O O . LEU A 1 108 ? 6.991 -1.935 10.248 1.00 95.50 108 LEU A O 1
ATOM 886 N N . LYS A 1 109 ? 8.139 -0.359 9.121 1.00 95.69 109 LYS A N 1
ATOM 887 C CA . LYS A 1 109 ? 8.058 0.667 10.168 1.00 95.69 109 LYS A CA 1
ATOM 888 C C . LYS A 1 109 ? 6.607 1.021 10.489 1.00 95.69 109 LYS A C 1
ATOM 890 O O . LYS A 1 109 ? 6.229 1.022 11.650 1.00 95.69 109 LYS A O 1
ATOM 895 N N . HIS A 1 110 ? 5.791 1.252 9.460 1.00 93.69 110 HIS A N 1
ATOM 896 C CA . HIS A 1 110 ? 4.367 1.551 9.627 1.00 93.69 110 HIS A CA 1
ATOM 897 C C . HIS A 1 110 ? 3.607 0.410 10.315 1.00 93.69 110 HIS A C 1
ATOM 899 O O . HIS A 1 110 ? 2.804 0.650 11.210 1.00 93.69 110 HIS A O 1
ATOM 905 N N . LEU A 1 111 ? 3.857 -0.841 9.915 1.00 92.44 111 LEU A N 1
ATOM 906 C CA . LEU A 1 111 ? 3.221 -2.007 10.534 1.00 92.44 111 LEU A CA 1
ATOM 907 C C . LEU A 1 111 ? 3.624 -2.168 12.004 1.00 92.44 111 LEU A C 1
ATOM 909 O O . LEU A 1 111 ? 2.775 -2.493 12.829 1.00 92.44 111 LEU A O 1
ATOM 913 N N . GLU A 1 112 ? 4.890 -1.917 12.333 1.00 95.12 112 GLU A N 1
ATOM 914 C CA . GLU A 1 112 ? 5.385 -1.932 13.710 1.00 95.12 112 GLU A CA 1
ATOM 915 C C . GLU A 1 112 ? 4.715 -0.841 14.559 1.00 95.12 112 GLU A C 1
ATOM 917 O O . GLU A 1 112 ? 4.194 -1.140 15.632 1.00 95.12 112 GLU A O 1
ATOM 922 N N . GLU A 1 113 ? 4.631 0.391 14.049 1.00 94.00 113 GLU A N 1
ATOM 923 C CA . GLU A 1 113 ? 3.924 1.500 14.708 1.00 94.00 113 GLU A CA 1
ATOM 924 C C . GLU A 1 113 ? 2.446 1.150 14.949 1.00 94.00 113 GLU A C 1
ATOM 926 O O . GLU A 1 113 ? 1.942 1.279 16.065 1.00 94.00 113 GLU A O 1
ATOM 931 N N . LYS A 1 114 ? 1.750 0.611 13.936 1.00 90.56 114 LYS A N 1
ATOM 932 C CA . LYS A 1 114 ? 0.347 0.194 14.081 1.00 90.56 114 LYS A CA 1
ATOM 933 C C . LYS A 1 114 ? 0.152 -0.975 15.035 1.00 90.56 114 LYS A C 1
ATOM 935 O O . LYS A 1 114 ? -0.861 -1.002 15.732 1.00 90.56 114 LYS A O 1
ATOM 940 N N . ARG A 1 115 ? 1.100 -1.911 15.110 1.00 90.44 115 ARG A N 1
ATOM 941 C CA . ARG A 1 115 ? 1.070 -2.985 16.108 1.00 90.44 115 ARG A CA 1
ATOM 942 C C . ARG A 1 115 ? 1.128 -2.410 17.521 1.00 90.44 115 ARG A C 1
ATOM 944 O O . ARG A 1 115 ? 0.323 -2.803 18.357 1.00 90.44 115 ARG A O 1
ATOM 951 N N . GLN A 1 116 ? 2.045 -1.476 17.770 1.00 92.25 116 GLN A N 1
ATOM 952 C CA . GLN A 1 116 ? 2.203 -0.834 19.078 1.00 92.25 116 GLN A CA 1
ATOM 953 C C . GLN A 1 116 ? 0.950 -0.042 19.475 1.00 92.25 116 GLN A C 1
ATOM 955 O O . GLN A 1 116 ? 0.449 -0.222 20.581 1.00 92.25 116 GLN A O 1
ATOM 960 N N . GLU A 1 117 ? 0.385 0.749 18.556 1.00 90.00 117 GLU A N 1
ATOM 961 C CA . GLU A 1 117 ? -0.875 1.472 18.789 1.00 90.00 117 GLU A CA 1
ATOM 962 C C . GLU A 1 117 ? -2.040 0.525 19.134 1.00 90.00 117 GLU A C 1
ATOM 964 O O . GLU A 1 117 ? -2.856 0.828 20.004 1.00 90.00 117 GLU A O 1
ATOM 969 N N . CYS A 1 118 ? -2.151 -0.618 18.444 1.00 85.69 118 CYS A 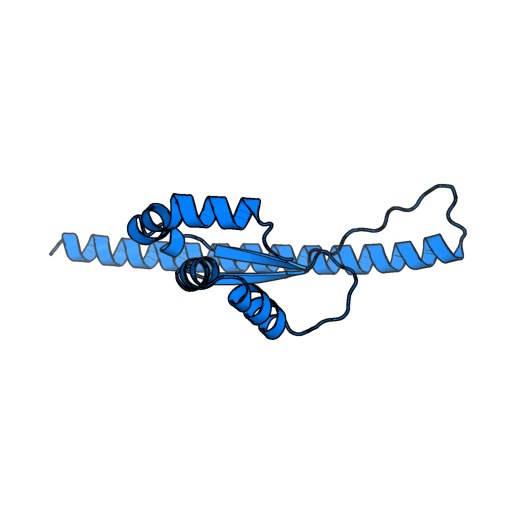N 1
ATOM 970 C CA . CYS A 1 118 ? -3.208 -1.595 18.722 1.00 85.69 118 CYS A CA 1
ATOM 971 C C . CYS A 1 118 ? -3.019 -2.266 20.086 1.00 85.69 118 CYS A C 1
ATOM 973 O O . CYS A 1 118 ? -3.996 -2.453 20.807 1.00 85.69 118 CYS A O 1
ATOM 975 N N . GLN A 1 119 ? -1.776 -2.597 20.442 1.00 88.62 119 GLN A N 1
ATOM 976 C CA . GLN A 1 119 ? -1.446 -3.215 21.723 1.00 88.62 119 GLN A CA 1
ATOM 977 C C . GLN A 1 119 ? -1.820 -2.301 22.897 1.00 88.62 119 GLN A C 1
ATOM 979 O O . GLN A 1 119 ? -2.484 -2.744 23.829 1.00 88.62 119 GLN A O 1
ATOM 984 N N . 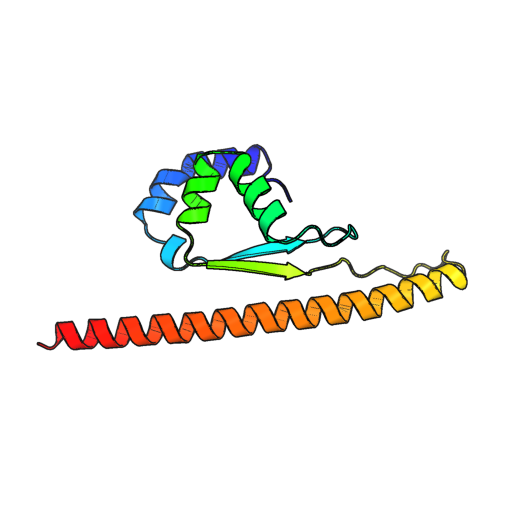GLN A 1 120 ? -1.474 -1.014 22.810 1.00 89.25 120 GLN A N 1
ATOM 985 C CA . GLN A 1 120 ? -1.802 -0.021 23.839 1.00 89.25 120 GLN A CA 1
ATOM 986 C C . GLN A 1 120 ? -3.315 0.104 24.052 1.00 89.25 120 GLN A C 1
ATOM 988 O O . GLN A 1 120 ? -3.791 0.032 25.181 1.00 89.25 120 GLN A O 1
ATOM 993 N N . LYS A 1 121 ? -4.092 0.210 22.965 1.00 85.75 121 LYS A N 1
ATOM 994 C CA . LYS A 1 121 ? -5.561 0.290 23.049 1.00 85.75 121 LYS A CA 1
ATOM 995 C C . LYS A 1 121 ? -6.176 -0.940 23.709 1.00 85.75 121 LYS A C 1
ATOM 997 O O . LYS A 1 121 ? -7.078 -0.805 24.528 1.00 85.75 121 LYS A O 1
ATOM 1002 N N . TYR A 1 122 ? -5.680 -2.128 23.364 1.00 84.81 122 TYR A N 1
ATOM 1003 C CA . TYR A 1 122 ? -6.149 -3.373 23.964 1.00 84.81 122 TYR A CA 1
ATOM 1004 C C . TYR A 1 122 ? -5.869 -3.419 25.473 1.00 84.81 122 TYR A C 1
ATOM 1006 O O . TYR A 1 122 ? -6.736 -3.809 26.252 1.00 84.81 122 TYR A O 1
ATOM 1014 N N . GLU A 1 123 ? -4.681 -2.989 25.899 1.00 88.75 123 GLU A N 1
ATOM 1015 C CA . GLU A 1 123 ? -4.310 -2.932 27.316 1.00 88.75 123 GLU A CA 1
ATOM 1016 C C . GLU A 1 123 ? -5.173 -1.932 28.102 1.00 88.75 123 GLU A C 1
ATOM 1018 O O . GLU A 1 123 ? -5.638 -2.253 29.197 1.00 88.75 123 GLU A O 1
ATOM 1023 N N . GLU A 1 124 ? -5.458 -0.759 27.528 1.00 87.19 124 GLU A N 1
ATOM 1024 C CA . GLU A 1 124 ? -6.347 0.248 28.121 1.00 87.19 124 GLU A CA 1
ATOM 1025 C C . GLU A 1 124 ? -7.794 -0.251 28.268 1.00 87.19 124 GLU A C 1
ATOM 1027 O O . GLU A 1 124 ? -8.431 -0.027 29.298 1.00 87.19 124 GLU A O 1
ATOM 1032 N N . GLU A 1 125 ? -8.332 -0.932 27.253 1.00 86.12 125 GLU A N 1
ATOM 1033 C CA . GLU A 1 125 ? -9.675 -1.523 27.304 1.00 86.12 125 GLU A CA 1
ATOM 1034 C C . GLU A 1 125 ? -9.750 -2.671 28.318 1.00 86.12 125 GLU A C 1
ATOM 1036 O O . GLU A 1 125 ? -10.700 -2.748 29.098 1.00 86.12 125 GLU A O 1
ATOM 1041 N N . ALA A 1 126 ? -8.723 -3.523 28.375 1.00 85.19 126 ALA A N 1
ATOM 1042 C CA . ALA A 1 126 ? -8.637 -4.604 29.350 1.00 85.19 126 ALA A CA 1
ATOM 1043 C C . ALA A 1 126 ? -8.534 -4.095 30.798 1.00 85.19 126 ALA A C 1
ATOM 1045 O O . ALA A 1 126 ? -8.975 -4.788 31.715 1.00 85.19 126 ALA A O 1
ATOM 1046 N N . TYR A 1 127 ? -7.956 -2.910 31.019 1.00 79.75 127 TYR A N 1
ATOM 1047 C CA . TYR A 1 127 ? -7.911 -2.270 32.335 1.00 79.75 127 TYR A CA 1
ATOM 1048 C C . TYR A 1 127 ? -9.287 -1.735 32.754 1.00 79.75 127 TYR A C 1
ATOM 1050 O O . TYR A 1 127 ? -9.729 -2.009 33.864 1.00 79.75 127 TYR A O 1
ATOM 1058 N N . LYS A 1 128 ? -10.012 -1.072 31.842 1.00 81.31 128 LYS A N 1
ATOM 1059 C CA . LYS A 1 128 ? -11.365 -0.533 32.092 1.00 81.31 128 LYS A CA 1
ATOM 1060 C C . LYS A 1 128 ? -12.415 -1.596 32.421 1.00 81.31 128 LYS A C 1
ATOM 1062 O O . LYS A 1 128 ? -13.421 -1.276 33.030 1.00 81.31 128 LYS A O 1
ATOM 1067 N N . LEU A 1 129 ? -12.208 -2.840 31.992 1.00 76.06 129 LEU A N 1
ATOM 1068 C CA . LEU A 1 129 ? -13.104 -3.964 32.291 1.00 76.06 129 LEU A CA 1
ATOM 1069 C C . LEU A 1 129 ? -12.847 -4.603 33.667 1.00 76.06 129 LEU A C 1
ATOM 1071 O O . LEU A 1 129 ? -13.581 -5.510 34.058 1.00 76.06 129 LEU A O 1
ATOM 1075 N N . LYS A 1 130 ? -11.779 -4.196 34.365 1.00 75.25 130 LYS A N 1
ATOM 1076 C CA . LYS A 1 130 ? -11.420 -4.696 35.702 1.00 75.25 130 LYS A CA 1
ATOM 1077 C C . LYS A 1 130 ? -11.894 -3.786 36.841 1.00 75.25 130 LYS A C 1
ATOM 1079 O O . LYS A 1 130 ? -11.784 -4.205 37.992 1.00 75.25 130 LYS A O 1
ATOM 1084 N N . GLU A 1 131 ? -12.380 -2.587 36.525 1.00 55.69 131 GLU A N 1
ATOM 1085 C CA . GLU A 1 131 ? -13.046 -1.648 37.445 1.00 55.69 131 GLU A CA 1
ATOM 1086 C C . GLU A 1 131 ? -14.571 -1.770 37.324 1.00 55.69 131 GLU A C 1
ATOM 1088 O O . GLU A 1 131 ? -15.244 -1.649 38.372 1.00 55.69 131 GLU A O 1
#

Foldseek 3Di:
DEDDPVNVVVLVVCLCVLQVVLVLLVDEAEAEDADPDDCPDPVVVVVVNLPPDVSSVVSNVSHNYYDYAYQYDQDDDDPPDDPVRVVVSVVSNVVNVVSVVVRVVVVVVVVVVSVVVVVVVVVVVVVVVVD

pLDDT: mean 83.71, std 11.99, range [47.03, 97.12]

Radius of gyration: 20.0 Å; chains: 1; bounding box: 49×26×65 Å